Protein AF-A0AAU9VSN2-F1 (afdb_monomer)

Foldseek 3Di:
DPPWVQVVADFDDLVPDDQVRCCVQQVDGSVRLVVCCVVLVPDPVLGPLQSSLQSNVVRDVDDLVVVCVHGTDPVVSVVSNVVSVVSSCVVPVVD

Radius of gyration: 13.39 Å; Cα contacts (8 Å, |Δi|>4): 68; chains: 1; bounding box: 35×30×30 Å

Secondary structure (DSSP, 8-state):
-----GGGSPPP-TTTS-HHHHHHHHSS-HHHHHHHHHHTT--TTS-HHHHHHHHHHHHS---GGGGTTTS--HHHHHHHHHHHHHHHHHHHTT-

Organism: NCBI:txid46732

pLDDT: mean 73.9, std 10.55, range [44.75, 87.75]

Solvent-accessible surface area (backbone atoms only — not comparable to full-atom values): 5713 Å² total; per-residue (Å²): 131,86,86,68,66,70,83,79,38,72,80,65,54,82,82,77,50,52,61,67,54,30,31,71,63,35,74,35,45,63,66,54,52,53,51,49,41,59,74,60,63,60,52,89,81,57,49,54,56,34,55,51,50,50,43,35,52,74,54,39,99,60,56,64,74,83,45,34,88,65,64,43,58,57,71,60,51,52,50,44,38,50,55,49,50,52,49,43,43,67,72,56,69,82,110

Mean predicted aligned error: 8.51 Å

Structure (mmCIF, N/CA/C/O backbone):
data_AF-A0AAU9VSN2-F1
#
_entry.id   AF-A0AAU9VSN2-F1
#
loop_
_atom_site.group_PDB
_atom_site.id
_atom_site.type_symbol
_atom_site.label_atom_id
_atom_site.label_alt_id
_atom_site.label_comp_id
_atom_site.label_asym_id
_atom_site.label_entity_id
_atom_site.label_seq_id
_atom_site.pdbx_PDB_ins_code
_atom_site.Cartn_x
_atom_site.Cartn_y
_atom_site.Cartn_z
_atom_site.occupancy
_atom_site.B_iso_or_equiv
_atom_site.auth_seq_id
_atom_site.auth_comp_id
_atom_site.auth_asym_id
_atom_site.auth_atom_id
_atom_site.pdbx_PDB_model_num
ATOM 1 N N . ASN A 1 1 ? -7.165 -16.912 -18.548 1.00 46.06 1 ASN A N 1
ATOM 2 C CA . ASN A 1 1 ? -6.241 -16.597 -17.445 1.00 46.06 1 ASN A CA 1
ATOM 3 C C . ASN A 1 1 ? -5.101 -15.782 -17.990 1.00 46.06 1 ASN A C 1
ATOM 5 O O . ASN A 1 1 ? -4.362 -16.285 -18.820 1.00 46.06 1 ASN A O 1
ATOM 9 N N . LEU A 1 2 ? -5.012 -14.512 -17.605 1.00 44.75 2 LEU A N 1
ATOM 10 C CA . LEU A 1 2 ? -3.755 -13.787 -17.734 1.00 44.75 2 LEU A CA 1
ATOM 11 C C . LEU A 1 2 ? -2.899 -14.260 -16.560 1.00 44.75 2 LEU A C 1
ATOM 13 O O . LEU A 1 2 ? -3.183 -13.885 -15.423 1.00 44.75 2 LEU A O 1
ATOM 17 N N . ASP A 1 3 ? -1.930 -15.133 -16.828 1.00 47.84 3 ASP A N 1
ATOM 18 C CA . ASP A 1 3 ? -0.916 -15.519 -15.847 1.00 47.84 3 ASP A CA 1
ATOM 19 C C . ASP A 1 3 ? -0.025 -14.306 -15.605 1.00 47.84 3 ASP A C 1
ATOM 21 O O . ASP A 1 3 ? 0.989 -14.084 -16.266 1.00 47.84 3 ASP A O 1
ATOM 25 N N . PHE A 1 4 ? -0.470 -13.447 -14.696 1.00 53.03 4 PHE A N 1
ATOM 26 C CA . PHE A 1 4 ? 0.364 -12.390 -14.167 1.00 53.03 4 PHE A CA 1
ATOM 27 C C . PHE A 1 4 ? 1.246 -13.023 -13.093 1.00 53.03 4 PHE A C 1
ATOM 29 O O . PHE A 1 4 ? 0.701 -13.512 -12.101 1.00 53.03 4 PHE A O 1
ATOM 36 N N . PRO A 1 5 ? 2.578 -13.033 -13.264 1.00 56.66 5 PRO A N 1
ATOM 37 C CA . PRO A 1 5 ? 3.488 -13.619 -12.295 1.00 56.66 5 PRO A CA 1
ATOM 38 C C . PRO A 1 5 ? 3.539 -12.709 -11.066 1.00 56.66 5 PRO A C 1
ATOM 40 O O . PRO A 1 5 ? 4.406 -11.858 -10.909 1.00 56.66 5 PRO A O 1
ATOM 43 N N . TYR A 1 6 ? 2.545 -12.848 -10.196 1.00 54.41 6 TYR A N 1
ATOM 44 C CA . TYR A 1 6 ? 2.426 -12.079 -8.963 1.00 54.41 6 TYR A CA 1
ATOM 45 C C . TYR A 1 6 ? 3.683 -12.219 -8.089 1.00 54.41 6 TYR A C 1
ATOM 47 O O . TYR A 1 6 ? 4.117 -11.246 -7.463 1.00 54.41 6 TYR A O 1
ATOM 55 N N . ASP A 1 7 ? 4.297 -13.402 -8.154 1.00 58.62 7 ASP A N 1
ATOM 56 C CA . ASP A 1 7 ? 5.507 -13.788 -7.434 1.00 58.62 7 ASP A CA 1
ATOM 57 C C . ASP A 1 7 ? 6.806 -13.276 -8.079 1.00 58.62 7 ASP A C 1
ATOM 59 O O . ASP A 1 7 ? 7.853 -13.318 -7.438 1.00 58.62 7 ASP A O 1
ATOM 63 N N . SER A 1 8 ? 6.781 -12.757 -9.318 1.00 59.78 8 SER A N 1
ATOM 64 C CA . SER A 1 8 ? 7.990 -12.199 -9.952 1.00 59.78 8 SER A CA 1
ATOM 65 C C . SER A 1 8 ? 8.269 -10.748 -9.566 1.00 59.78 8 SER A C 1
ATOM 67 O O . SER A 1 8 ? 9.305 -10.204 -9.943 1.00 59.78 8 SER A O 1
ATOM 69 N N . TYR A 1 9 ? 7.340 -10.088 -8.872 1.00 61.50 9 TYR A N 1
ATOM 70 C CA . TYR A 1 9 ? 7.519 -8.711 -8.422 1.00 61.50 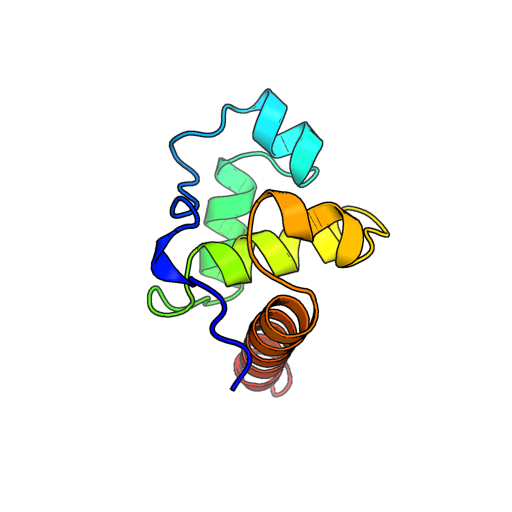9 TYR A CA 1
ATOM 71 C C . TYR A 1 9 ? 8.064 -8.697 -7.004 1.00 61.50 9 TYR A C 1
ATOM 73 O O . TYR A 1 9 ? 7.465 -9.290 -6.103 1.00 61.50 9 TYR A O 1
ATOM 81 N N . THR A 1 10 ? 9.156 -7.960 -6.806 1.00 62.25 10 THR A N 1
ATOM 82 C CA . THR A 1 10 ? 9.773 -7.785 -5.494 1.00 62.25 10 THR A CA 1
ATOM 83 C C . THR A 1 10 ? 8.741 -7.290 -4.473 1.00 62.25 10 THR A C 1
ATOM 85 O O . THR A 1 10 ? 7.969 -6.363 -4.754 1.00 62.25 10 THR A O 1
ATOM 88 N N . PRO A 1 11 ? 8.661 -7.923 -3.288 1.00 66.19 11 PRO A N 1
ATOM 89 C CA . PRO A 1 11 ? 7.830 -7.427 -2.203 1.00 66.19 11 PRO A CA 1
ATOM 90 C C . PRO A 1 11 ? 8.214 -5.988 -1.854 1.00 66.19 11 PRO A C 1
ATOM 92 O O . PRO A 1 11 ? 9.393 -5.654 -1.775 1.00 66.19 11 PRO A O 1
ATOM 95 N N . PHE A 1 12 ? 7.215 -5.132 -1.642 1.00 71.06 12 PHE A N 1
ATOM 96 C CA . PHE A 1 12 ? 7.462 -3.788 -1.135 1.00 71.06 12 PHE A CA 1
ATOM 97 C C . PHE A 1 12 ? 7.858 -3.868 0.344 1.00 71.06 12 PHE A C 1
ATOM 99 O O . PHE A 1 12 ? 7.084 -4.390 1.149 1.00 71.06 12 PHE A O 1
ATOM 106 N N . ASP A 1 13 ? 9.021 -3.325 0.702 1.00 75.19 13 ASP A N 1
ATOM 107 C CA . ASP A 1 13 ? 9.431 -3.129 2.092 1.00 75.19 13 ASP A CA 1
ATOM 108 C C . ASP A 1 13 ? 9.715 -1.644 2.346 1.00 75.19 13 ASP A C 1
ATOM 110 O O . ASP A 1 13 ? 10.560 -1.022 1.705 1.00 75.19 13 ASP A O 1
ATOM 114 N N . LEU A 1 14 ? 8.999 -1.073 3.315 1.00 76.38 14 LEU A N 1
ATOM 115 C CA . LEU A 1 14 ? 9.175 0.312 3.748 1.00 76.38 14 LEU A CA 1
ATOM 116 C C . LEU A 1 14 ? 10.556 0.553 4.382 1.00 76.38 14 LEU A C 1
ATOM 118 O O . LEU A 1 14 ? 10.998 1.698 4.464 1.00 76.38 14 LEU A O 1
ATOM 122 N N . LYS A 1 15 ? 11.226 -0.497 4.871 1.00 78.94 15 LYS A N 1
ATOM 123 C CA . LYS A 1 15 ? 12.575 -0.397 5.443 1.00 78.94 15 LYS A CA 1
ATOM 124 C C . LYS A 1 15 ? 13.643 -0.116 4.388 1.00 78.94 15 LYS A C 1
ATOM 126 O O . LYS A 1 15 ? 14.618 0.547 4.729 1.00 78.94 15 LYS A O 1
ATOM 131 N N . GLU A 1 16 ? 13.431 -0.594 3.163 1.00 82.62 16 GLU A N 1
ATOM 132 C CA . GLU A 1 16 ? 14.387 -0.493 2.053 1.00 82.62 16 GLU A CA 1
ATOM 133 C C . GLU A 1 16 ? 14.398 0.892 1.403 1.00 82.62 16 GLU A C 1
ATOM 135 O O . GLU A 1 16 ? 15.432 1.322 0.910 1.00 82.62 16 GLU A O 1
ATOM 140 N N . LEU A 1 17 ? 13.270 1.608 1.430 1.00 81.62 17 LEU A N 1
ATOM 141 C CA . LEU A 1 17 ? 13.233 3.004 0.993 1.00 81.62 17 LEU A CA 1
ATOM 142 C C . LEU A 1 17 ? 14.080 3.859 1.922 1.00 81.62 17 LEU A C 1
ATOM 144 O O . LEU A 1 17 ? 14.072 3.599 3.119 1.00 81.62 17 LEU A O 1
ATOM 148 N N . ASP A 1 18 ? 14.719 4.919 1.441 1.00 87.44 18 ASP A N 1
ATOM 149 C CA . ASP A 1 18 ? 15.246 5.995 2.287 1.00 87.44 18 ASP A CA 1
ATOM 150 C C . ASP A 1 18 ? 14.205 7.112 2.545 1.00 87.44 18 ASP A C 1
ATOM 152 O O . ASP A 1 18 ? 13.059 7.047 2.094 1.00 87.44 18 ASP A O 1
ATOM 156 N N . GLU A 1 19 ? 14.547 8.111 3.368 1.00 86.62 19 GLU A N 1
ATOM 157 C CA . GLU A 1 19 ? 13.604 9.190 3.710 1.00 86.62 19 GLU A CA 1
ATOM 158 C C . GLU A 1 19 ? 13.279 10.072 2.490 1.00 86.62 19 GLU A C 1
ATOM 160 O O . GLU A 1 19 ? 12.134 10.489 2.301 1.00 86.62 19 GLU A O 1
ATOM 165 N N . SER A 1 20 ? 14.267 10.308 1.625 1.00 86.00 20 SER A N 1
ATOM 166 C CA . SER A 1 20 ? 14.115 11.108 0.411 1.00 86.00 20 SER A CA 1
ATOM 167 C C . SER A 1 20 ? 13.254 10.393 -0.628 1.00 86.00 20 SER A C 1
ATOM 169 O O . SER A 1 20 ? 12.366 11.012 -1.214 1.00 86.00 20 SER A O 1
ATOM 171 N N . GLU A 1 21 ? 13.430 9.081 -0.777 1.00 85.56 21 GLU A N 1
ATOM 172 C CA . GLU A 1 21 ? 12.610 8.222 -1.621 1.00 85.56 21 GLU A CA 1
ATOM 173 C C . GLU A 1 21 ? 11.177 8.148 -1.096 1.00 85.56 21 GLU A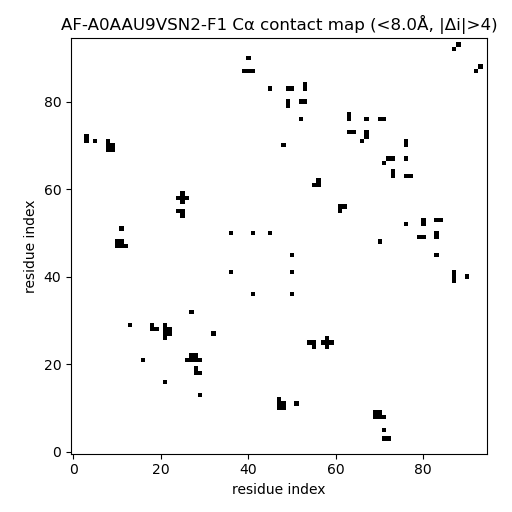 C 1
ATOM 175 O O . GLU A 1 21 ? 10.240 8.280 -1.880 1.00 85.56 21 GLU A O 1
ATOM 180 N N . SER A 1 22 ? 10.979 8.010 0.221 1.00 85.25 22 SER A N 1
ATOM 181 C CA . SER A 1 22 ? 9.635 7.999 0.816 1.00 85.25 22 SER A CA 1
ATOM 182 C C . SER A 1 22 ? 8.881 9.312 0.565 1.00 85.25 22 SER A C 1
ATOM 184 O O . SER A 1 22 ? 7.730 9.297 0.121 1.00 85.25 22 SER A O 1
ATOM 186 N N . SER A 1 23 ? 9.560 10.450 0.728 1.00 84.69 23 SER A N 1
ATOM 187 C CA . SER A 1 23 ? 8.987 11.772 0.480 1.00 84.69 23 SER A CA 1
ATOM 188 C C . SER A 1 23 ? 8.739 12.018 -1.013 1.00 84.69 23 SER A C 1
ATOM 190 O O . SER A 1 23 ? 7.677 12.505 -1.401 1.00 84.69 23 SER A O 1
ATOM 192 N N . ALA A 1 24 ? 9.660 11.614 -1.888 1.00 84.31 24 ALA A N 1
ATOM 193 C CA . ALA A 1 24 ? 9.468 11.729 -3.331 1.00 84.31 24 ALA A CA 1
ATOM 194 C C . ALA A 1 24 ? 8.298 10.858 -3.818 1.00 84.31 24 ALA A C 1
ATOM 196 O O . ALA A 1 24 ? 7.462 11.307 -4.609 1.00 84.31 24 ALA A O 1
ATOM 197 N N . GLU A 1 25 ? 8.207 9.623 -3.327 1.00 81.00 25 GLU A N 1
ATOM 198 C CA . GLU A 1 25 ? 7.212 8.656 -3.773 1.00 81.00 25 GLU A CA 1
ATOM 199 C C . GLU A 1 25 ? 5.820 8.941 -3.185 1.00 81.00 25 GLU A C 1
ATOM 201 O O . GLU A 1 25 ? 4.844 8.887 -3.940 1.00 81.00 25 GLU A O 1
ATOM 206 N N . PHE A 1 26 ? 5.713 9.299 -1.902 1.00 83.88 26 PHE A N 1
ATOM 207 C CA . PHE A 1 26 ? 4.433 9.424 -1.185 1.00 83.88 26 PHE A CA 1
ATOM 208 C C . PHE A 1 26 ? 4.187 10.785 -0.528 1.00 83.88 26 PHE A C 1
ATOM 210 O O . PHE A 1 26 ? 3.175 10.953 0.133 1.00 83.88 26 PHE A O 1
ATOM 217 N N . ARG A 1 27 ? 5.090 11.763 -0.642 1.00 86.69 27 ARG A N 1
ATOM 218 C CA . ARG A 1 27 ? 5.003 13.056 0.078 1.00 86.69 27 ARG A CA 1
ATOM 219 C C . ARG A 1 27 ? 4.908 12.938 1.608 1.00 86.69 27 ARG A C 1
ATOM 221 O O . ARG A 1 27 ? 4.595 13.921 2.273 1.00 86.69 27 ARG A O 1
ATOM 228 N N . PHE A 1 28 ? 5.196 11.758 2.148 1.00 85.12 28 PHE A N 1
ATOM 229 C CA . PHE A 1 28 ? 5.174 11.434 3.569 1.00 85.12 28 PHE A CA 1
ATOM 230 C C . PHE A 1 28 ? 6.533 10.867 3.961 1.00 85.12 28 PHE A C 1
ATOM 232 O O . PHE A 1 28 ? 7.129 10.116 3.183 1.00 85.12 28 PHE A O 1
ATOM 239 N N . GLY A 1 29 ? 7.005 11.202 5.161 1.00 87.75 29 GLY A N 1
ATOM 240 C CA . GLY A 1 29 ? 8.172 10.542 5.735 1.00 87.75 29 GLY A CA 1
ATOM 241 C C . GLY A 1 29 ? 7.854 9.100 6.132 1.00 87.75 29 GLY A C 1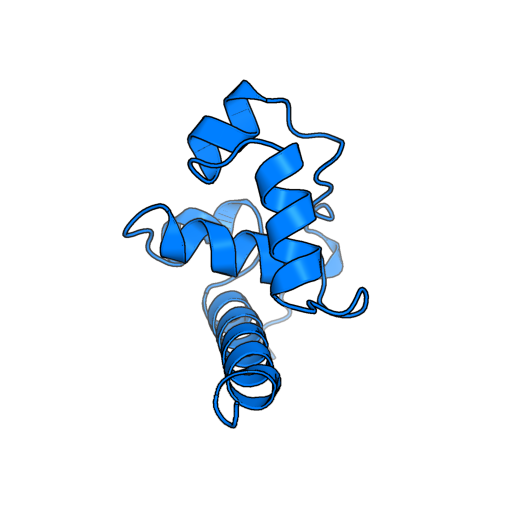
ATOM 242 O O . GLY A 1 29 ? 6.691 8.694 6.245 1.00 87.75 29 GLY A O 1
ATOM 243 N N . LYS A 1 30 ? 8.880 8.297 6.411 1.00 86.62 30 LYS A N 1
ATOM 244 C CA . LYS A 1 30 ? 8.694 6.896 6.830 1.00 86.62 30 LYS A CA 1
ATOM 245 C C . LYS A 1 30 ? 7.894 6.775 8.117 1.00 86.62 30 LYS A C 1
ATOM 247 O O . LYS A 1 30 ? 7.130 5.822 8.277 1.00 86.62 30 LYS A O 1
ATOM 252 N N . LEU A 1 31 ? 8.108 7.702 9.049 1.00 86.69 31 LEU A N 1
ATOM 253 C CA . LEU A 1 31 ? 7.377 7.728 10.312 1.00 86.69 31 LEU A CA 1
ATOM 254 C C . LEU A 1 31 ? 5.892 7.997 10.064 1.00 86.69 31 LEU A C 1
ATOM 256 O O . LEU A 1 31 ? 5.056 7.261 10.580 1.00 86.69 31 LEU A O 1
ATOM 260 N N . ASP A 1 32 ? 5.577 8.966 9.208 1.00 87.75 32 ASP A N 1
ATOM 261 C CA . ASP A 1 32 ? 4.200 9.293 8.836 1.00 87.75 32 ASP A CA 1
ATOM 262 C C . ASP A 1 32 ? 3.516 8.102 8.163 1.00 87.75 32 ASP A C 1
ATOM 264 O O . ASP A 1 32 ? 2.379 7.781 8.485 1.00 87.75 32 ASP A O 1
ATOM 268 N N . ILE A 1 33 ? 4.221 7.380 7.286 1.00 84.06 33 ILE A N 1
ATOM 269 C CA . ILE A 1 33 ? 3.693 6.171 6.637 1.00 84.06 33 ILE A CA 1
ATOM 270 C C . ILE A 1 33 ? 3.385 5.074 7.667 1.00 84.06 33 ILE A C 1
ATOM 272 O O . ILE A 1 33 ? 2.372 4.380 7.543 1.00 84.06 33 ILE A O 1
ATOM 276 N N . ARG A 1 34 ? 4.229 4.911 8.695 1.00 82.94 34 ARG A N 1
ATOM 277 C CA . ARG A 1 34 ? 3.971 3.965 9.796 1.00 82.94 34 ARG A CA 1
ATOM 278 C C . ARG A 1 34 ? 2.743 4.378 10.604 1.00 82.94 34 ARG A C 1
ATOM 280 O O . ARG A 1 34 ? 1.870 3.543 10.812 1.00 82.94 34 ARG A O 1
ATOM 287 N N . ILE A 1 35 ? 2.644 5.656 10.970 1.00 87.00 35 ILE A N 1
ATOM 288 C CA . ILE A 1 35 ? 1.487 6.207 11.689 1.00 87.00 35 ILE A CA 1
ATOM 289 C C . ILE A 1 35 ? 0.213 6.036 10.855 1.00 87.00 35 ILE A C 1
ATOM 291 O O . ILE A 1 35 ? -0.794 5.559 11.363 1.00 87.00 35 ILE A O 1
ATOM 295 N N . LEU A 1 36 ? 0.254 6.350 9.558 1.00 84.94 36 LEU A N 1
ATOM 296 C CA . LEU A 1 36 ? -0.877 6.178 8.644 1.00 84.94 36 LEU A CA 1
ATOM 297 C C . LEU A 1 36 ? -1.323 4.720 8.564 1.00 84.94 36 LEU A C 1
ATOM 299 O O . LEU A 1 36 ? -2.521 4.456 8.570 1.00 84.94 36 LEU A O 1
ATOM 303 N N . LYS A 1 37 ? -0.387 3.765 8.517 1.00 82.50 37 LYS A N 1
ATOM 304 C CA . LYS A 1 37 ? -0.719 2.335 8.537 1.00 82.50 37 LYS A CA 1
ATOM 305 C C . LYS A 1 37 ? -1.487 1.954 9.807 1.00 82.50 37 LYS A C 1
ATOM 307 O O . LYS A 1 37 ? -2.457 1.204 9.716 1.00 82.50 37 LYS A O 1
ATOM 312 N N . GLU A 1 38 ? -1.049 2.456 10.959 1.00 83.19 38 GLU A N 1
ATOM 313 C CA . GLU A 1 38 ? -1.683 2.202 12.257 1.00 83.19 38 GLU A CA 1
ATOM 314 C C . GLU A 1 38 ? -3.063 2.867 12.354 1.00 83.19 38 GLU A C 1
ATOM 316 O O . GLU A 1 38 ? -4.037 2.194 12.677 1.00 83.19 38 GLU A O 1
ATOM 321 N N . VAL A 1 39 ? -3.168 4.152 12.002 1.00 85.31 39 VAL A N 1
ATOM 322 C CA . VAL A 1 39 ? -4.416 4.936 12.058 1.00 85.31 39 VAL A CA 1
ATOM 323 C C . VAL A 1 39 ? -5.469 4.406 11.090 1.00 85.31 39 VAL A C 1
ATOM 325 O O . VAL A 1 39 ? -6.646 4.337 11.432 1.00 85.31 39 VAL A O 1
ATOM 328 N N . LEU A 1 40 ? -5.062 4.008 9.883 1.00 80.38 40 LEU A N 1
ATOM 329 C CA . LEU A 1 40 ? -5.969 3.410 8.903 1.00 80.38 40 LEU A CA 1
ATOM 330 C C . LEU A 1 40 ? -6.332 1.960 9.249 1.00 80.38 40 LEU A C 1
ATOM 332 O O . LEU A 1 40 ? -7.136 1.361 8.536 1.00 80.38 40 LEU A O 1
ATOM 336 N N . GLU A 1 41 ? -5.768 1.405 10.327 1.00 81.62 41 GLU A N 1
ATOM 337 C CA . GLU A 1 41 ? -5.990 0.033 10.782 1.00 81.62 41 GLU A CA 1
ATOM 338 C C . GLU A 1 41 ? -5.748 -0.984 9.646 1.00 81.62 41 GLU A C 1
ATOM 340 O O . GLU A 1 41 ? -6.456 -1.985 9.517 1.00 81.62 41 GLU A O 1
ATOM 345 N N . ILE A 1 42 ? -4.755 -0.713 8.783 1.00 75.38 42 ILE A N 1
ATOM 346 C CA . ILE A 1 42 ? -4.438 -1.559 7.625 1.00 75.38 42 ILE A CA 1
ATOM 347 C C . ILE A 1 42 ? -3.876 -2.881 8.166 1.00 75.38 42 ILE A C 1
ATOM 349 O O . ILE A 1 42 ? -2.791 -2.889 8.764 1.00 75.38 42 ILE A O 1
ATOM 353 N N . PRO A 1 43 ? -4.566 -4.014 7.960 1.00 68.50 43 PRO A N 1
ATOM 354 C CA . PRO A 1 43 ? -4.160 -5.269 8.553 1.00 68.50 43 PRO A CA 1
ATOM 355 C C . PRO A 1 43 ? -2.865 -5.726 7.890 1.00 68.50 43 PRO A C 1
ATOM 357 O O . PRO A 1 43 ? -2.637 -5.505 6.702 1.00 68.50 43 PRO A O 1
ATOM 360 N N . ASN A 1 44 ? -2.011 -6.417 8.644 1.00 65.81 44 ASN A N 1
ATOM 361 C CA . ASN A 1 44 ? -0.741 -6.932 8.116 1.00 65.81 44 ASN A CA 1
ATOM 362 C C . ASN A 1 44 ? -0.926 -7.941 6.963 1.00 65.81 44 ASN A C 1
ATOM 364 O O . ASN A 1 44 ? 0.038 -8.266 6.277 1.00 65.81 44 ASN A O 1
ATOM 368 N N . THR A 1 45 ? -2.153 -8.430 6.760 1.00 56.25 45 THR A N 1
ATOM 369 C CA . THR A 1 45 ? -2.565 -9.283 5.639 1.00 56.25 45 THR A CA 1
ATOM 370 C C . THR A 1 45 ? -2.804 -8.508 4.345 1.00 56.25 45 THR A C 1
ATOM 372 O O . THR A 1 45 ? -2.674 -9.092 3.268 1.00 56.25 45 THR A O 1
ATOM 375 N N . VAL A 1 46 ? -3.118 -7.206 4.410 1.00 60.59 46 VAL A N 1
ATOM 376 C CA . VAL A 1 46 ? -3.062 -6.344 3.226 1.00 60.59 46 VAL A CA 1
ATOM 377 C C . VAL A 1 46 ? -1.597 -6.260 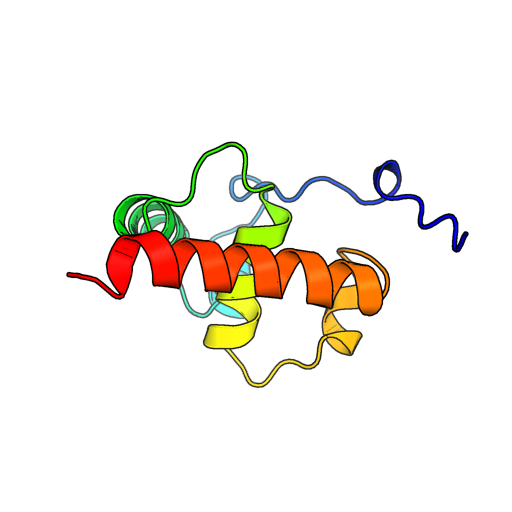2.845 1.00 60.59 46 VAL A C 1
ATOM 379 O O . VAL A 1 46 ? -0.764 -5.731 3.582 1.00 60.59 46 VAL A O 1
ATOM 382 N N . THR A 1 47 ? -1.280 -6.847 1.693 1.00 64.00 47 THR A N 1
ATOM 383 C CA . THR A 1 47 ? 0.090 -6.867 1.193 1.00 64.00 47 THR A CA 1
ATOM 384 C C . THR A 1 47 ? 0.646 -5.450 1.161 1.00 64.00 47 THR A C 1
ATOM 386 O O . THR A 1 47 ? -0.066 -4.504 0.824 1.00 64.00 47 THR A O 1
ATOM 389 N N . CYS A 1 48 ? 1.931 -5.291 1.478 1.00 64.81 48 CYS A N 1
ATOM 390 C CA . CYS A 1 48 ? 2.630 -4.005 1.435 1.00 64.81 48 CYS A CA 1
ATOM 391 C C . CYS A 1 48 ? 2.366 -3.230 0.120 1.00 64.81 48 CYS A C 1
ATOM 393 O O . CYS A 1 48 ? 2.332 -2.000 0.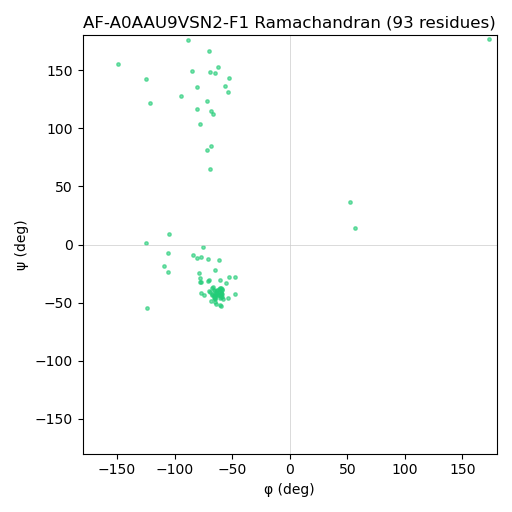112 1.00 64.81 48 CYS A O 1
ATOM 395 N N . LYS A 1 49 ? 2.075 -3.951 -0.976 1.00 70.06 49 LYS A N 1
ATOM 396 C CA . LYS A 1 49 ? 1.623 -3.40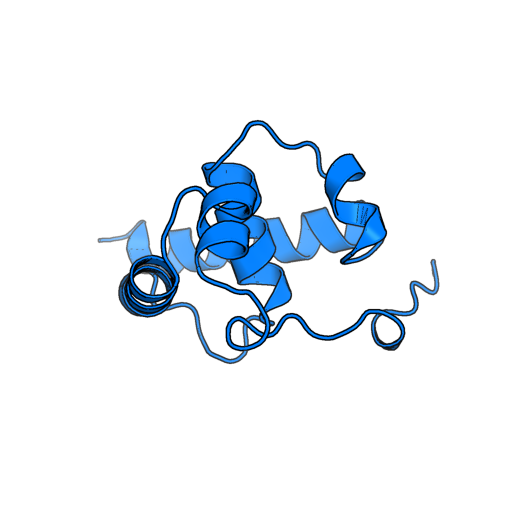8 -2.262 1.00 70.06 49 LYS A CA 1
ATOM 397 C C . LYS A 1 49 ? 0.320 -2.594 -2.146 1.00 70.06 49 LYS A C 1
ATOM 399 O O . LYS A 1 49 ? 0.273 -1.498 -2.681 1.00 70.06 49 LYS A O 1
ATOM 404 N N . GLY A 1 50 ? -0.708 -3.053 -1.432 1.00 73.19 50 GLY A N 1
ATOM 405 C CA . GLY A 1 50 ? -1.978 -2.322 -1.274 1.00 73.19 50 GLY A CA 1
ATOM 406 C C . GLY A 1 50 ? -1.826 -0.969 -0.576 1.00 73.19 50 GLY A C 1
ATOM 407 O O . GLY A 1 50 ? -2.338 0.039 -1.065 1.00 73.19 50 GLY A O 1
ATOM 408 N N . LEU A 1 51 ? -1.030 -0.915 0.497 1.00 76.75 51 LEU A N 1
ATOM 409 C CA . LEU A 1 51 ? -0.698 0.341 1.178 1.00 76.75 51 LEU A CA 1
ATOM 410 C C . LEU A 1 51 ? 0.114 1.278 0.272 1.00 76.75 51 LEU A C 1
ATOM 412 O O . LEU A 1 51 ? -0.226 2.453 0.152 1.00 76.75 51 LEU A O 1
ATOM 416 N N . TYR A 1 52 ? 1.138 0.756 -0.414 1.00 76.81 52 TYR A N 1
ATOM 417 C CA . TYR A 1 52 ? 1.908 1.516 -1.407 1.00 76.81 52 TYR A CA 1
ATOM 418 C C . TYR A 1 52 ? 0.980 2.139 -2.454 1.00 76.81 52 TYR A C 1
ATOM 420 O O . TYR A 1 52 ? 1.094 3.319 -2.786 1.00 76.81 52 TYR A O 1
ATOM 428 N N . MET A 1 53 ? 0.029 1.352 -2.960 1.00 78.12 53 MET A N 1
ATOM 429 C CA . MET A 1 53 ? -0.903 1.797 -3.984 1.00 78.12 53 MET A CA 1
ATOM 430 C C . MET A 1 53 ? -1.842 2.896 -3.504 1.00 78.12 53 MET A C 1
ATOM 432 O O . MET A 1 53 ? -2.043 3.882 -4.216 1.00 78.12 53 MET A O 1
ATOM 436 N N . LEU A 1 54 ? -2.393 2.736 -2.303 1.00 80.00 54 LEU A N 1
ATOM 437 C CA . LEU A 1 54 ? -3.252 3.731 -1.678 1.00 80.00 54 LEU A CA 1
ATOM 438 C C . LEU A 1 54 ? -2.502 5.055 -1.499 1.00 80.00 54 LEU A C 1
ATOM 440 O O . LEU A 1 54 ? -2.951 6.089 -1.992 1.00 80.00 54 LEU A O 1
ATOM 444 N N . LEU A 1 55 ? -1.324 5.012 -0.872 1.00 81.69 55 LEU A N 1
ATOM 445 C CA . LEU A 1 55 ? -0.510 6.200 -0.621 1.00 81.69 55 LEU A CA 1
ATOM 446 C C . LEU A 1 55 ? -0.127 6.893 -1.927 1.00 81.69 55 LEU A C 1
ATOM 448 O O . LEU A 1 55 ? -0.298 8.104 -2.056 1.00 81.69 55 LEU A O 1
ATOM 452 N N . LYS A 1 56 ? 0.305 6.138 -2.942 1.00 79.81 56 LYS A N 1
ATOM 453 C CA . LYS A 1 56 ? 0.710 6.705 -4.233 1.00 79.81 56 LYS A CA 1
ATOM 454 C C . LYS A 1 56 ? -0.434 7.437 -4.944 1.00 79.81 56 LYS A C 1
ATOM 456 O O . LYS A 1 56 ? -0.203 8.498 -5.523 1.00 79.81 56 LYS A O 1
ATOM 461 N N . ARG A 1 57 ? -1.663 6.909 -4.866 1.00 78.69 57 ARG A N 1
ATOM 462 C CA . ARG A 1 57 ? -2.862 7.553 -5.437 1.00 78.69 57 ARG A CA 1
ATOM 463 C C . ARG A 1 57 ? -3.307 8.799 -4.674 1.00 78.69 57 ARG A C 1
ATOM 465 O O . ARG A 1 57 ? -3.859 9.698 -5.296 1.00 78.69 57 ARG A O 1
ATOM 472 N N . LEU A 1 58 ? -3.088 8.856 -3.360 1.00 77.38 58 LEU A N 1
ATOM 473 C CA . LEU A 1 58 ? -3.410 10.038 -2.549 1.00 77.38 58 LEU A CA 1
ATOM 474 C C . LEU A 1 58 ? -2.371 11.156 -2.714 1.00 77.38 58 LEU A C 1
ATOM 476 O O . LEU A 1 58 ? -2.707 12.334 -2.652 1.00 77.38 58 LEU A O 1
ATOM 480 N N . SER A 1 59 ? -1.112 10.788 -2.944 1.00 80.75 59 SER A N 1
ATOM 481 C CA . SER A 1 59 ? 0.020 11.723 -2.965 1.00 80.75 59 SER A CA 1
ATOM 482 C C . SER A 1 59 ? 0.125 12.523 -4.262 1.00 80.75 59 SER A C 1
ATOM 484 O O . SER A 1 59 ? 0.598 13.658 -4.276 1.00 80.75 59 SER A O 1
ATOM 486 N N . TYR A 1 60 ? -0.278 11.932 -5.381 1.00 71.62 60 TYR A N 1
ATOM 487 C CA . TYR A 1 60 ? -0.198 12.547 -6.701 1.00 71.62 60 TYR A CA 1
ATOM 488 C C . TYR A 1 60 ? -1.346 12.017 -7.567 1.00 71.62 60 TYR A C 1
ATOM 490 O O . TYR A 1 60 ? -1.783 10.883 -7.357 1.00 71.62 60 TYR A O 1
ATOM 498 N N . PRO A 1 61 ? -1.783 12.758 -8.602 1.00 66.81 61 PRO A N 1
ATOM 499 C CA . PRO A 1 61 ? -2.654 12.226 -9.647 1.00 66.81 61 PRO A CA 1
ATOM 500 C C . PRO A 1 61 ? -1.892 11.204 -10.521 1.00 66.81 61 PRO A C 1
ATOM 502 O O . PRO A 1 61 ? -1.645 11.435 -11.702 1.00 66.81 61 PRO A O 1
ATOM 505 N N . CYS A 1 62 ? -1.475 10.079 -9.936 1.00 65.12 62 CYS A N 1
ATOM 506 C CA . CYS A 1 62 ? -0.7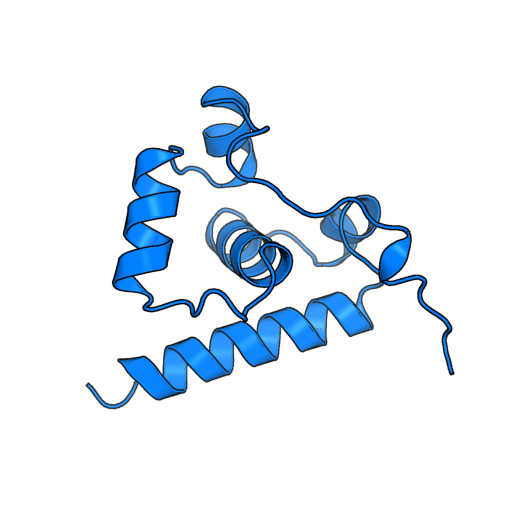95 8.985 -10.626 1.00 65.12 62 CYS A CA 1
ATOM 507 C C . CYS A 1 62 ? -1.817 8.106 -11.341 1.00 65.12 62 CYS A C 1
ATOM 509 O O . CYS A 1 62 ? -2.828 7.707 -10.749 1.00 65.12 62 CYS A O 1
ATOM 511 N N . ARG A 1 63 ? -1.538 7.723 -12.589 1.00 65.50 63 ARG A N 1
ATOM 512 C CA . ARG A 1 63 ? -2.324 6.691 -13.272 1.00 65.50 63 ARG A CA 1
ATOM 513 C C . ARG A 1 63 ? -1.774 5.324 -12.880 1.00 65.50 63 ARG A C 1
ATOM 515 O O . ARG A 1 63 ? -0.574 5.154 -12.703 1.00 65.50 63 ARG A O 1
ATOM 522 N N . TYR A 1 64 ? -2.630 4.302 -12.848 1.00 65.56 64 TYR A N 1
ATOM 523 C CA . TYR A 1 64 ? -2.193 2.917 -12.606 1.00 65.56 64 TYR A CA 1
ATOM 524 C C . TYR A 1 64 ? -1.066 2.460 -13.539 1.00 65.56 64 TYR A C 1
ATOM 526 O O . TYR A 1 64 ? -0.257 1.619 -13.161 1.00 65.56 64 TYR A O 1
ATOM 534 N N . ARG A 1 65 ? -1.002 3.030 -14.750 1.00 65.00 65 ARG A N 1
ATOM 535 C CA . ARG A 1 65 ? 0.044 2.752 -15.736 1.00 65.00 65 ARG A CA 1
ATOM 536 C C . ARG A 1 65 ? 1.447 3.057 -15.215 1.00 65.00 65 ARG A C 1
ATOM 538 O O . ARG A 1 65 ? 2.349 2.267 -15.468 1.00 65.00 65 ARG A O 1
ATOM 545 N N . ASP A 1 66 ? 1.591 4.129 -14.447 1.00 69.88 66 ASP A N 1
ATOM 546 C CA . ASP A 1 66 ? 2.875 4.591 -13.909 1.00 69.88 66 ASP A CA 1
ATOM 547 C C . ASP A 1 66 ? 3.403 3.650 -12.809 1.00 69.88 66 ASP A C 1
ATOM 549 O O . ASP A 1 66 ? 4.559 3.711 -12.405 1.00 69.88 66 ASP A O 1
ATOM 553 N N . MET A 1 67 ? 2.549 2.741 -12.328 1.00 68.94 67 MET A N 1
ATOM 554 C CA . MET A 1 67 ? 2.843 1.790 -11.258 1.00 68.94 67 MET A CA 1
ATOM 555 C C . MET A 1 67 ? 3.055 0.359 -11.772 1.00 68.94 67 MET A C 1
ATOM 557 O O . MET A 1 67 ? 3.470 -0.512 -11.002 1.00 68.94 67 MET A O 1
ATOM 561 N N . ILE A 1 68 ? 2.811 0.102 -13.067 1.00 69.00 68 ILE A N 1
ATOM 562 C CA . ILE A 1 68 ? 2.939 -1.239 -13.667 1.00 69.00 68 ILE A CA 1
ATOM 563 C C . ILE A 1 68 ? 4.362 -1.772 -13.518 1.00 69.00 68 ILE A C 1
ATOM 565 O O . ILE A 1 68 ? 4.557 -2.958 -13.264 1.00 69.00 68 ILE A O 1
ATOM 569 N N . HIS A 1 69 ? 5.352 -0.886 -13.642 1.00 64.50 69 HIS A N 1
ATOM 570 C CA . HIS A 1 69 ? 6.772 -1.235 -13.626 1.00 64.50 69 HIS A CA 1
ATOM 571 C C . HIS A 1 69 ? 7.208 -1.905 -12.318 1.00 64.50 69 HIS A C 1
ATOM 573 O O . HIS A 1 69 ? 8.130 -2.713 -12.334 1.00 64.50 69 HIS A O 1
ATOM 579 N N . ARG A 1 70 ? 6.560 -1.571 -11.191 1.00 64.06 70 ARG A N 1
ATOM 580 C CA . ARG A 1 70 ? 6.962 -2.052 -9.860 1.00 64.06 70 ARG A CA 1
ATOM 581 C C . ARG A 1 70 ? 6.048 -3.129 -9.283 1.00 64.06 70 ARG A C 1
ATOM 583 O O . ARG A 1 70 ? 6.486 -3.858 -8.403 1.00 64.06 70 ARG A O 1
ATOM 590 N N . LEU A 1 71 ? 4.786 -3.213 -9.711 1.00 62.81 71 LEU A N 1
ATOM 591 C CA . LEU A 1 71 ? 3.773 -3.915 -8.914 1.00 62.81 71 LEU A CA 1
ATOM 592 C C . LEU A 1 71 ? 3.040 -5.049 -9.631 1.00 62.81 71 LEU A C 1
ATOM 594 O O . LEU A 1 71 ? 2.981 -6.135 -9.058 1.00 62.81 71 LEU A O 1
ATOM 598 N N . ALA A 1 72 ? 2.427 -4.786 -10.793 1.00 66.00 72 ALA A N 1
ATOM 599 C CA . ALA A 1 72 ? 1.673 -5.748 -11.611 1.00 66.00 72 ALA A CA 1
ATOM 600 C C . ALA A 1 72 ? 0.968 -5.042 -12.789 1.00 66.00 72 ALA A C 1
ATOM 602 O O . ALA A 1 72 ? 0.958 -3.817 -12.897 1.00 66.00 72 ALA A O 1
ATOM 603 N N . ALA A 1 73 ? 0.294 -5.808 -13.649 1.00 67.75 73 ALA A N 1
ATOM 604 C CA . ALA A 1 73 ? -0.611 -5.265 -14.658 1.00 67.75 73 ALA A CA 1
ATOM 605 C C . ALA A 1 73 ? -1.810 -4.503 -14.055 1.00 67.75 73 ALA A C 1
ATOM 607 O O . ALA A 1 73 ? -2.29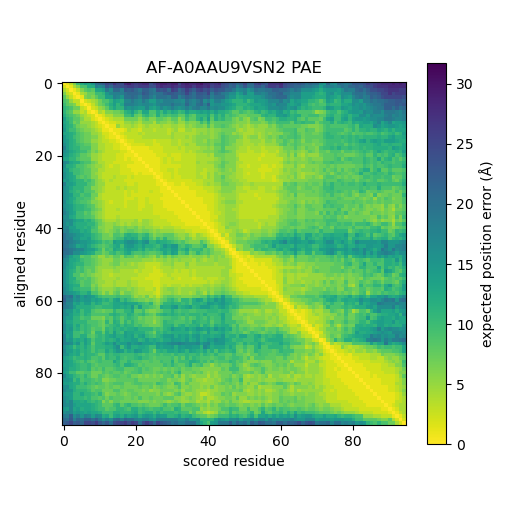8 -4.816 -12.969 1.00 67.75 73 ALA A O 1
ATOM 608 N N . VAL A 1 74 ? -2.342 -3.541 -14.818 1.00 64.88 74 VAL A N 1
ATOM 609 C CA . VAL A 1 74 ? -3.442 -2.638 -14.414 1.00 64.88 74 VAL A CA 1
ATOM 610 C C . VAL A 1 74 ? -4.652 -3.336 -13.767 1.00 64.88 74 VAL A C 1
ATOM 612 O O . VAL A 1 74 ? -5.139 -2.809 -12.768 1.00 64.88 74 VAL A O 1
ATOM 615 N N . PRO A 1 75 ? -5.151 -4.495 -14.250 1.00 64.69 75 PRO A N 1
ATOM 616 C CA . PRO A 1 75 ? -6.315 -5.139 -13.634 1.00 64.69 75 PRO A CA 1
ATOM 617 C C . PRO A 1 75 ? -6.056 -5.584 -12.188 1.00 64.69 75 PRO A C 1
ATOM 619 O O . PRO A 1 75 ? -6.901 -5.390 -11.317 1.00 64.69 75 PRO A O 1
ATOM 622 N N . VAL A 1 76 ? -4.858 -6.109 -11.919 1.00 68.25 76 VAL A N 1
ATOM 623 C CA . VAL A 1 76 ? -4.429 -6.545 -10.580 1.00 68.25 76 VAL A CA 1
ATOM 624 C C . VAL A 1 76 ? -4.287 -5.338 -9.654 1.00 68.25 76 VAL A C 1
ATOM 626 O O . VAL A 1 76 ? -4.777 -5.346 -8.528 1.00 68.25 76 VAL A O 1
ATOM 629 N N . LEU A 1 77 ? -3.681 -4.265 -10.164 1.00 70.25 77 LEU A N 1
ATOM 630 C CA . LEU A 1 77 ? -3.542 -2.992 -9.460 1.00 70.25 77 LEU A CA 1
ATOM 631 C C . LEU A 1 77 ? -4.905 -2.407 -9.062 1.00 70.25 77 LEU A C 1
ATOM 633 O O . LEU A 1 77 ? -5.106 -2.014 -7.910 1.00 70.25 77 LEU A O 1
ATOM 637 N N . SER A 1 78 ? -5.862 -2.386 -9.990 1.00 71.50 78 SER A N 1
ATOM 638 C CA . SER A 1 78 ? -7.210 -1.892 -9.708 1.00 71.50 78 SER A CA 1
ATOM 639 C C . SER A 1 78 ? -7.915 -2.735 -8.648 1.00 71.50 78 SER A C 1
ATOM 641 O O . SER A 1 78 ? -8.550 -2.170 -7.763 1.00 71.50 78 SER A O 1
ATOM 643 N N . MET A 1 79 ? -7.788 -4.063 -8.708 1.00 78.06 79 MET A N 1
ATOM 644 C CA . MET A 1 79 ? -8.424 -4.967 -7.750 1.00 78.06 79 MET A CA 1
ATOM 645 C C . MET A 1 79 ? -7.877 -4.768 -6.331 1.00 78.06 79 MET A C 1
ATOM 647 O O . MET A 1 79 ? -8.658 -4.525 -5.415 1.00 78.06 79 MET A O 1
ATOM 651 N N . ILE A 1 80 ? -6.550 -4.782 -6.161 1.00 75.69 80 ILE A N 1
ATOM 652 C CA . ILE A 1 80 ? -5.902 -4.582 -4.853 1.00 75.69 80 ILE A CA 1
ATOM 653 C C . ILE A 1 80 ? -6.279 -3.218 -4.266 1.00 75.69 80 ILE A C 1
ATOM 655 O O . ILE A 1 80 ? -6.579 -3.099 -3.077 1.00 75.69 80 ILE A O 1
ATOM 659 N N . THR A 1 81 ? -6.281 -2.178 -5.101 1.00 75.81 81 THR A N 1
ATOM 660 C CA . THR A 1 81 ? -6.608 -0.826 -4.644 1.00 75.81 81 THR A CA 1
ATOM 661 C C . THR A 1 81 ? -8.059 -0.714 -4.201 1.00 75.81 81 THR A C 1
ATOM 663 O O . THR A 1 81 ? -8.312 -0.159 -3.139 1.00 75.81 81 THR A O 1
ATOM 666 N N . ASN A 1 82 ? -9.001 -1.244 -4.984 1.00 80.38 82 ASN A N 1
ATOM 667 C CA . ASN A 1 82 ? -10.419 -1.186 -4.637 1.00 80.38 82 ASN A CA 1
ATOM 668 C C . ASN A 1 82 ? -10.698 -1.980 -3.359 1.00 80.38 82 ASN A C 1
ATOM 670 O O . ASN A 1 82 ? -11.348 -1.458 -2.470 1.00 80.38 82 ASN A O 1
ATOM 674 N N . GLN A 1 83 ? -10.103 -3.167 -3.198 1.00 81.31 83 GLN A N 1
ATOM 675 C CA . GLN A 1 83 ? -10.203 -3.935 -1.951 1.00 81.31 83 GLN A CA 1
ATOM 676 C C . GLN A 1 83 ? -9.644 -3.172 -0.741 1.00 81.31 83 GLN A C 1
ATOM 678 O O . GLN A 1 83 ? -10.233 -3.204 0.336 1.00 81.31 83 GLN A O 1
ATOM 683 N N . THR A 1 84 ? -8.515 -2.477 -0.912 1.00 78.62 84 THR A N 1
ATOM 684 C CA . THR A 1 84 ? -7.903 -1.676 0.161 1.00 78.62 84 THR A CA 1
ATOM 685 C C . THR A 1 84 ? -8.784 -0.478 0.524 1.00 78.62 84 THR A C 1
ATOM 687 O O . THR A 1 84 ? -8.975 -0.193 1.702 1.00 78.62 84 THR A O 1
ATOM 690 N N . ILE A 1 85 ? -9.348 0.209 -0.474 1.00 80.69 85 ILE A N 1
ATOM 691 C CA . ILE A 1 85 ? -10.263 1.339 -0.274 1.00 80.69 85 ILE A CA 1
ATOM 692 C C . ILE A 1 85 ? -11.555 0.868 0.401 1.00 80.69 85 ILE A C 1
ATOM 694 O O . ILE A 1 85 ? -11.940 1.445 1.413 1.00 80.69 85 ILE A O 1
ATOM 698 N N . ASP A 1 86 ? -12.182 -0.196 -0.102 1.00 83.62 86 ASP A N 1
ATOM 699 C CA . ASP A 1 86 ? -13.405 -0.769 0.470 1.00 83.62 86 ASP A CA 1
ATOM 700 C C . ASP A 1 86 ? -13.188 -1.206 1.919 1.00 83.62 86 ASP A C 1
ATOM 702 O O . ASP A 1 86 ? -14.052 -0.992 2.764 1.00 83.62 86 ASP A O 1
ATOM 706 N N . TYR A 1 87 ? -12.026 -1.782 2.240 1.00 82.94 87 TYR A N 1
ATOM 707 C CA . TYR A 1 87 ? -11.674 -2.105 3.621 1.00 82.94 87 TYR A CA 1
ATOM 708 C C . TYR A 1 87 ? -11.642 -0.850 4.500 1.00 82.94 87 TYR A C 1
ATOM 710 O O . TYR A 1 87 ? -12.320 -0.807 5.524 1.00 82.94 87 TYR A O 1
ATOM 718 N N . VAL A 1 88 ? -10.906 0.186 4.083 1.00 82.00 88 VAL A N 1
ATOM 719 C CA . VAL A 1 88 ? -10.809 1.446 4.837 1.00 82.00 88 VAL A CA 1
ATOM 720 C C . VAL A 1 88 ? -12.193 2.075 5.020 1.00 82.00 88 VAL A C 1
ATOM 722 O O . VAL A 1 88 ? -12.528 2.493 6.125 1.00 82.00 88 VAL A O 1
ATOM 725 N N . TYR A 1 89 ? -13.032 2.087 3.982 1.00 83.12 89 TYR A N 1
ATOM 726 C CA . TYR A 1 89 ? -14.406 2.584 4.079 1.00 83.12 89 TYR A CA 1
ATOM 727 C C . TYR A 1 89 ? -15.291 1.735 4.994 1.00 83.12 89 TYR A C 1
ATOM 729 O O . TYR A 1 89 ? -16.086 2.292 5.738 1.00 83.12 89 TYR A O 1
ATOM 737 N N . ASN A 1 90 ? -15.170 0.410 4.987 1.00 83.50 90 ASN A N 1
ATOM 738 C CA . ASN A 1 90 ? -15.962 -0.438 5.880 1.00 83.50 90 ASN A CA 1
ATOM 739 C C . ASN A 1 90 ? -15.579 -0.249 7.353 1.00 83.50 90 ASN A C 1
ATOM 741 O O . ASN A 1 90 ? -16.453 -0.258 8.219 1.00 83.50 90 ASN A O 1
ATOM 745 N N . VAL A 1 91 ? -14.286 -0.068 7.631 1.00 82.75 91 VAL A N 1
ATOM 746 C CA . VAL A 1 91 ? -13.767 0.134 8.992 1.00 82.75 91 VAL A CA 1
ATOM 747 C C . VAL A 1 91 ? -14.082 1.538 9.513 1.00 82.75 91 VAL A C 1
ATOM 749 O O . VAL A 1 91 ? -14.512 1.686 10.656 1.00 82.75 91 VAL A O 1
ATOM 752 N N . HIS A 1 92 ? -13.901 2.568 8.683 1.00 81.62 92 HIS A N 1
ATOM 753 C CA . HIS A 1 92 ? -13.961 3.969 9.124 1.00 81.62 92 HIS A CA 1
ATOM 754 C C . HIS A 1 92 ? -15.196 4.735 8.643 1.00 81.62 92 HIS A C 1
ATOM 756 O O . HIS A 1 92 ? -15.523 5.761 9.218 1.00 81.62 92 HIS A O 1
ATOM 762 N N . GLY A 1 93 ? -15.903 4.267 7.616 1.00 73.19 93 GLY A N 1
ATOM 763 C CA . GLY A 1 93 ? -17.050 4.970 7.021 1.00 73.19 93 GLY A CA 1
ATOM 764 C C . GLY A 1 93 ? -18.349 4.882 7.825 1.00 73.19 93 GLY A C 1
ATOM 765 O O . GLY A 1 93 ? -19.290 5.607 7.523 1.00 73.19 93 GLY A O 1
ATOM 766 N N . ASN A 1 94 ? -18.397 4.015 8.842 1.00 65.56 94 ASN A N 1
ATOM 767 C CA . ASN A 1 94 ? -19.519 3.887 9.780 1.00 65.56 94 ASN A CA 1
ATO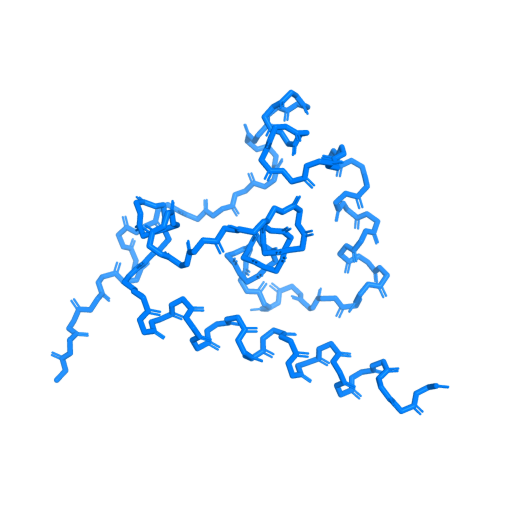M 768 C C . ASN A 1 94 ? -19.218 4.498 11.167 1.00 65.56 94 ASN A C 1
ATOM 770 O O . ASN A 1 94 ? -19.985 4.271 12.105 1.00 65.56 94 ASN A O 1
ATOM 774 N N . ARG A 1 95 ? -18.093 5.211 11.313 1.00 56.28 95 ARG A N 1
ATOM 775 C CA . ARG A 1 95 ? -17.739 6.008 12.499 1.00 56.28 95 ARG A CA 1
ATOM 776 C C . ARG A 1 95 ? -18.092 7.472 12.260 1.00 56.28 95 ARG A C 1
ATOM 778 O O . ARG A 1 95 ? -18.501 8.117 13.247 1.00 56.28 95 ARG A O 1
#

Sequence (95 aa):
NLDFPYDSYTPFDLKELDESESSAEFRFGKLDIRILKEVLEIPNTVTCKGLYMLLKRLSYPCRYRDMIHRLAAVPVLSMITNQTIDYVYNVHGNR